Protein AF-A0A6V8PWX2-F1 (afdb_monomer)

Organism: NCBI:txid2754717

Sequence (106 aa):
YPIGIETYALLYNKDLVDELPETWDELIEFAAEFNDIPNNRFGFMMEPANFYYVYAFIGGHGGYVFGDGNTNPDDIGLNNAGAIEGAKFLQGHLPNQIGEAIAPYP

Nearest PDB structures (foldseek):
  5tu0-assembly1_A  TM=8.506E-01  e=1.303E-04  Listeria monocytogenes EGD-e
  2xd3-assembly1_A  TM=8.211E-01  e=1.303E-04  Streptococcus pneumoniae TIGR4
  4qvh-assembly1_B-2  TM=8.086E-01  e=2.857E-03  Escherichia coli
  5yse-assembly1_A  TM=7.401E-01  e=2.714E-02  Listeria innocua Clip11262

Solvent-accessible surface area (backbone atoms only — not comparable to full-atom values): 6542 Å² total; per-residue (Å²): 130,89,88,78,86,87,79,90,75,94,82,81,58,76,92,80,46,92,72,80,62,92,44,71,68,52,42,51,54,48,7,60,73,59,44,36,72,96,75,75,36,60,56,36,70,48,50,80,89,40,64,82,62,47,40,57,40,20,43,72,44,66,16,42,70,29,32,82,89,63,68,33,84,90,39,65,26,69,73,36,76,24,16,48,49,22,48,46,55,48,65,72,39,45,88,79,36,38,41,73,53,75,74,82,78,131

Structure (mmCIF, N/CA/C/O backbone):
data_AF-A0A6V8PWX2-F1
#
_entry.id   AF-A0A6V8PWX2-F1
#
loop_
_atom_site.group_PDB
_atom_site.id
_atom_site.type_symbol
_atom_site.label_atom_id
_atom_site.label_alt_id
_atom_site.label_comp_id
_atom_site.label_asym_id
_atom_site.label_entity_id
_atom_site.label_seq_id
_atom_site.pdbx_PDB_ins_code
_atom_site.Cartn_x
_atom_site.Cartn_y
_atom_site.Cartn_z
_atom_site.occupancy
_atom_site.B_iso_or_equiv
_atom_site.auth_seq_id
_atom_site.auth_comp_id
_atom_site.auth_asym_id
_atom_site.auth_atom_id
_atom_site.pdbx_PDB_model_num
ATOM 1 N N . TYR A 1 1 ? 22.681 -19.697 -0.858 1.00 76.44 1 TYR A N 1
ATOM 2 C CA . TYR A 1 1 ? 21.518 -20.296 -0.179 1.00 76.44 1 TYR A CA 1
ATOM 3 C C . TYR A 1 1 ? 20.673 -19.167 0.382 1.00 76.44 1 TYR A C 1
ATOM 5 O O . TYR A 1 1 ? 21.258 -18.337 1.071 1.00 76.44 1 TYR A O 1
ATOM 13 N N . PRO A 1 2 ? 19.371 -19.081 0.057 1.00 87.25 2 PRO A N 1
ATOM 14 C CA . PRO A 1 2 ? 18.475 -18.132 0.715 1.00 87.25 2 PRO A CA 1
ATOM 15 C C . PRO A 1 2 ? 18.363 -18.481 2.205 1.00 87.25 2 PRO A C 1
ATOM 17 O O . PRO A 1 2 ? 18.252 -19.656 2.551 1.00 87.25 2 PRO A O 1
ATOM 20 N N . ILE A 1 3 ? 18.453 -17.463 3.066 1.00 93.50 3 ILE A N 1
ATOM 21 C CA . ILE A 1 3 ? 18.468 -17.618 4.535 1.00 93.50 3 ILE A CA 1
ATOM 22 C C . ILE A 1 3 ? 17.137 -17.170 5.162 1.00 93.50 3 ILE A C 1
ATOM 24 O O . ILE A 1 3 ? 16.762 -17.664 6.219 1.00 93.50 3 ILE A O 1
ATOM 28 N N . GLY A 1 4 ? 16.388 -16.299 4.484 1.00 93.56 4 GLY A N 1
ATOM 29 C CA . GLY A 1 4 ? 15.071 -15.840 4.909 1.00 93.56 4 GLY A CA 1
ATOM 30 C C . GLY A 1 4 ? 14.288 -15.254 3.738 1.00 93.56 4 GLY A C 1
ATOM 31 O O . GLY A 1 4 ? 14.869 -14.902 2.710 1.00 93.56 4 GLY A O 1
ATOM 32 N N . ILE A 1 5 ? 12.971 -15.195 3.906 1.00 93.12 5 ILE A N 1
ATOM 33 C CA . ILE A 1 5 ? 12.026 -14.505 3.027 1.00 93.12 5 ILE A CA 1
ATOM 34 C C . ILE A 1 5 ? 11.153 -13.667 3.952 1.00 93.12 5 ILE A C 1
ATOM 36 O O . ILE A 1 5 ? 10.667 -14.181 4.960 1.00 93.12 5 ILE A O 1
ATOM 40 N N . GLU A 1 6 ? 10.972 -12.398 3.617 1.00 92.38 6 GLU A N 1
ATOM 41 C CA . GLU A 1 6 ? 10.168 -11.470 4.401 1.00 92.38 6 GLU A CA 1
ATOM 42 C C . GLU A 1 6 ? 9.179 -10.728 3.511 1.00 92.38 6 GLU A C 1
ATOM 44 O O . GLU A 1 6 ? 9.412 -10.505 2.322 1.00 92.38 6 GLU A O 1
ATOM 49 N N . THR A 1 7 ? 8.041 -10.393 4.102 1.00 93.06 7 THR A N 1
ATOM 50 C CA . THR A 1 7 ? 7.021 -9.530 3.521 1.00 93.06 7 THR A CA 1
ATOM 51 C C . THR A 1 7 ? 6.206 -8.919 4.658 1.00 93.06 7 THR A C 1
ATOM 53 O O . THR A 1 7 ? 6.256 -9.397 5.794 1.00 93.06 7 THR A O 1
ATOM 56 N N . TYR A 1 8 ? 5.494 -7.838 4.373 1.00 91.19 8 TYR A N 1
ATOM 57 C CA . TYR A 1 8 ? 4.579 -7.222 5.326 1.00 91.19 8 TYR A CA 1
ATOM 58 C C . TYR A 1 8 ? 3.305 -8.061 5.498 1.00 91.19 8 TYR A C 1
ATOM 60 O O . TYR A 1 8 ? 2.916 -8.844 4.633 1.00 91.19 8 TYR A O 1
ATOM 68 N N . ALA A 1 9 ? 2.634 -7.855 6.628 1.00 91.56 9 ALA A N 1
ATOM 69 C CA . ALA A 1 9 ? 1.307 -8.380 6.913 1.00 91.56 9 ALA A CA 1
ATOM 70 C C . ALA A 1 9 ? 0.471 -7.288 7.585 1.00 91.56 9 ALA A C 1
ATOM 72 O O . ALA A 1 9 ? 1.018 -6.425 8.276 1.00 91.56 9 ALA A O 1
ATOM 73 N N . LEU A 1 10 ? -0.849 -7.345 7.413 1.00 91.50 10 LEU A N 1
ATOM 74 C CA . LEU A 1 10 ? -1.761 -6.512 8.186 1.00 91.50 10 LEU A CA 1
ATOM 75 C C . LEU A 1 10 ? -1.893 -7.103 9.594 1.00 91.50 10 LEU A C 1
ATOM 77 O O . LEU A 1 10 ? -2.357 -8.231 9.767 1.00 91.50 10 LEU A O 1
ATOM 81 N N . LEU A 1 11 ? -1.463 -6.345 10.598 1.00 92.81 11 LEU A N 1
ATOM 82 C CA . LEU A 1 11 ? -1.644 -6.685 12.006 1.00 92.81 11 LEU A CA 1
ATOM 83 C C . LEU A 1 11 ? -2.822 -5.889 12.560 1.00 92.81 11 LEU A C 1
ATOM 85 O O . LEU A 1 11 ? -2.958 -4.705 12.265 1.00 92.81 11 LEU A O 1
ATOM 89 N N . TYR A 1 12 ? -3.647 -6.530 13.384 1.00 93.69 12 TYR A N 1
ATOM 90 C CA . TYR A 1 12 ? -4.837 -5.908 13.959 1.00 93.69 12 TYR A CA 1
ATOM 91 C C . TYR A 1 12 ? -4.979 -6.237 15.447 1.00 93.69 12 TYR A C 1
ATOM 93 O O . TYR A 1 12 ? -4.480 -7.259 15.931 1.00 93.69 12 TYR A O 1
ATOM 101 N N . ASN A 1 13 ? -5.672 -5.361 16.177 1.00 94.38 13 ASN A N 1
ATOM 102 C CA . ASN A 1 13 ? -6.001 -5.570 17.581 1.00 94.38 13 ASN A CA 1
ATOM 103 C C . ASN A 1 13 ? -7.381 -6.236 17.705 1.00 94.38 13 ASN A C 1
ATOM 105 O O . ASN A 1 13 ? -8.392 -5.636 17.349 1.00 94.38 13 ASN A O 1
ATOM 109 N N . LYS A 1 14 ? -7.412 -7.459 18.247 1.00 94.31 14 LYS A N 1
ATOM 110 C CA . LYS A 1 14 ? -8.634 -8.263 18.420 1.00 94.31 14 LYS A CA 1
ATOM 111 C C . LYS A 1 14 ? -9.636 -7.674 19.415 1.00 94.31 14 LYS A C 1
ATOM 113 O O . LYS A 1 14 ? -10.797 -8.043 19.354 1.00 94.31 14 LYS A O 1
ATOM 118 N N . ASP A 1 15 ? -9.197 -6.782 20.300 1.00 93.94 15 ASP A N 1
ATOM 119 C CA . ASP A 1 15 ? -10.082 -6.099 21.250 1.00 93.94 15 ASP A CA 1
ATOM 120 C C . ASP A 1 15 ? -10.775 -4.875 20.622 1.00 93.94 15 ASP A C 1
ATOM 122 O O . ASP A 1 15 ? -11.663 -4.289 21.237 1.00 93.94 15 ASP A O 1
ATOM 126 N N . LEU A 1 16 ? -10.335 -4.446 19.430 1.00 90.19 16 LEU A N 1
ATOM 127 C CA . LEU A 1 16 ? -10.813 -3.234 18.751 1.00 90.19 16 LEU A CA 1
ATOM 128 C C . LEU A 1 16 ? -11.515 -3.516 17.417 1.00 90.19 16 LEU A C 1
ATOM 130 O O . LEU A 1 16 ? -12.155 -2.616 16.880 1.00 90.19 16 LEU A O 1
ATOM 134 N N . VAL A 1 17 ? -11.359 -4.722 16.868 1.00 89.75 17 VAL A N 1
ATOM 135 C CA . VAL A 1 17 ? -11.873 -5.107 15.549 1.00 89.75 17 VAL A CA 1
ATOM 136 C C . VAL A 1 17 ? -12.682 -6.392 15.695 1.00 89.75 17 VAL A C 1
ATOM 138 O O . VAL A 1 17 ? -12.105 -7.475 15.821 1.00 89.75 17 VAL A O 1
ATOM 141 N N . ASP A 1 18 ? -14.007 -6.251 15.685 1.00 85.88 18 ASP A N 1
ATOM 142 C CA . ASP A 1 18 ? -14.950 -7.369 15.815 1.00 85.88 18 ASP A CA 1
ATOM 143 C C . ASP A 1 18 ? -15.108 -8.140 14.494 1.00 85.88 18 ASP A C 1
ATOM 145 O O . ASP A 1 18 ? -15.048 -9.371 14.475 1.00 85.88 18 ASP A O 1
ATOM 149 N N . GLU A 1 19 ? -15.256 -7.415 13.382 1.00 88.38 19 GLU A N 1
ATOM 150 C CA . GLU A 1 19 ? -15.311 -7.961 12.024 1.00 88.38 19 GLU A CA 1
ATOM 151 C C . GLU A 1 19 ? -14.113 -7.450 11.223 1.00 88.38 19 GLU A C 1
ATOM 153 O O . GLU A 1 19 ? -13.818 -6.255 11.207 1.00 88.38 19 GLU A O 1
ATOM 158 N N . LEU A 1 20 ? -13.378 -8.374 10.602 1.00 90.25 20 LEU A N 1
ATOM 159 C CA . LEU A 1 20 ? -12.184 -8.043 9.833 1.00 90.25 20 LEU A CA 1
ATOM 160 C C . LEU A 1 20 ? -12.576 -7.498 8.457 1.00 90.25 20 LEU A C 1
ATOM 162 O O . LEU A 1 20 ? -13.256 -8.218 7.727 1.00 90.25 20 LEU A O 1
ATOM 166 N N . PRO A 1 21 ? -12.092 -6.305 8.066 1.00 91.69 21 PRO A N 1
ATOM 167 C CA . PRO A 1 21 ? -12.229 -5.834 6.696 1.00 91.69 21 PRO A CA 1
ATOM 168 C C . PRO A 1 21 ?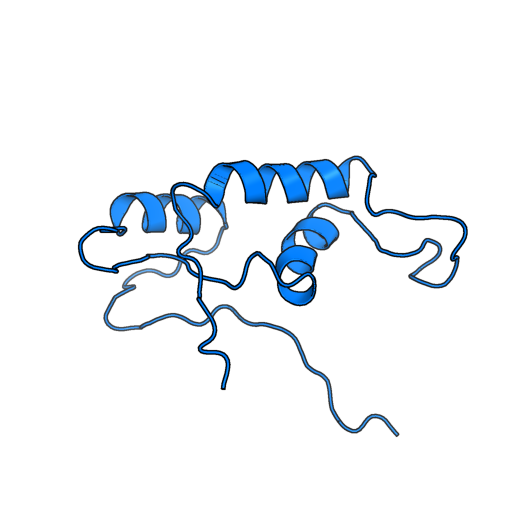 -11.548 -6.802 5.724 1.00 91.69 21 PRO A C 1
ATOM 170 O O . PRO A 1 21 ? -10.385 -7.172 5.917 1.00 91.69 21 PRO A O 1
ATOM 173 N N . GLU A 1 22 ? -12.256 -7.196 4.671 1.00 93.75 22 GLU A N 1
ATOM 174 C CA . GLU A 1 22 ? -11.727 -8.044 3.600 1.00 93.75 22 GLU A CA 1
ATOM 175 C C . GLU A 1 22 ? -11.182 -7.207 2.437 1.00 93.75 22 GLU A C 1
ATOM 177 O O . GLU A 1 22 ? -10.352 -7.683 1.655 1.00 93.75 22 GLU A O 1
ATOM 182 N N . THR A 1 23 ? -11.612 -5.947 2.334 1.00 93.06 23 THR A N 1
ATOM 183 C CA . THR A 1 23 ? -11.205 -5.020 1.273 1.00 93.06 23 THR A CA 1
ATOM 184 C C . THR A 1 23 ? -10.581 -3.736 1.815 1.00 93.06 23 THR A C 1
ATOM 186 O O . THR A 1 23 ? -10.759 -3.356 2.973 1.00 93.06 23 THR A O 1
ATOM 189 N N . TRP A 1 24 ? -9.838 -3.037 0.950 1.00 90.44 24 TRP A N 1
ATOM 190 C CA . TRP A 1 24 ? -9.314 -1.710 1.276 1.00 90.44 24 TRP A CA 1
ATOM 191 C C . TRP A 1 24 ? -10.431 -0.697 1.533 1.00 90.44 24 TRP A C 1
ATOM 193 O O . TRP A 1 24 ? -10.290 0.104 2.451 1.00 90.44 24 TRP A O 1
ATOM 203 N N . ASP A 1 25 ? -11.526 -0.758 0.771 1.00 90.62 25 ASP A N 1
ATOM 204 C CA . ASP A 1 25 ? -12.666 0.149 0.930 1.00 90.62 25 ASP A CA 1
ATOM 205 C C . ASP A 1 25 ? -13.328 -0.039 2.304 1.00 90.62 25 ASP A C 1
ATOM 207 O O . ASP A 1 25 ? -13.500 0.932 3.036 1.00 90.62 25 ASP A O 1
ATOM 211 N N . GLU A 1 26 ? -13.579 -1.285 2.722 1.00 93.00 26 GLU A N 1
ATOM 212 C CA . GLU A 1 26 ? -14.103 -1.597 4.063 1.00 93.00 26 GLU A CA 1
ATOM 213 C C . GLU A 1 26 ? -13.150 -1.141 5.178 1.00 93.00 26 GLU A C 1
ATOM 215 O O . GLU A 1 26 ? -13.585 -0.605 6.197 1.00 93.00 26 GLU A O 1
ATOM 220 N N . LEU A 1 27 ? -11.835 -1.321 4.998 1.00 92.12 27 LEU A N 1
ATOM 221 C CA . LEU A 1 27 ? -10.839 -0.879 5.978 1.00 92.12 27 LEU A CA 1
ATOM 222 C C . LEU A 1 27 ? -10.807 0.651 6.095 1.00 92.12 27 LEU A C 1
ATOM 224 O O . LEU A 1 27 ? -10.659 1.188 7.193 1.00 92.12 27 LEU A O 1
ATOM 228 N N . ILE A 1 28 ? -10.939 1.348 4.967 1.00 89.38 28 ILE A N 1
ATOM 229 C CA . ILE A 1 28 ? -11.007 2.808 4.894 1.00 89.38 28 ILE A CA 1
ATOM 230 C C . ILE A 1 28 ? -12.279 3.327 5.569 1.00 89.38 28 ILE A C 1
ATOM 232 O O . ILE A 1 28 ? -12.201 4.284 6.343 1.00 89.38 28 ILE A O 1
ATOM 236 N N . GLU A 1 29 ? -13.428 2.701 5.311 1.00 90.31 29 GLU A N 1
ATOM 237 C CA . GLU A 1 29 ? -14.703 3.031 5.956 1.00 90.31 29 GLU A CA 1
ATOM 238 C C . GLU A 1 29 ? -14.617 2.827 7.472 1.00 90.31 29 GLU A C 1
ATOM 240 O O . GLU A 1 29 ? -14.890 3.759 8.232 1.00 90.31 29 GLU A O 1
ATOM 245 N N . PHE A 1 30 ? -14.111 1.674 7.919 1.00 91.38 30 PHE A N 1
ATOM 246 C CA . PHE A 1 30 ? -13.854 1.407 9.335 1.00 91.38 30 PHE A CA 1
ATOM 247 C C . PHE A 1 30 ? -12.938 2.466 9.961 1.00 91.38 30 PHE A C 1
ATOM 249 O O . PHE A 1 30 ? -13.247 3.010 11.022 1.00 91.38 30 PHE A O 1
ATOM 256 N N . ALA A 1 31 ? -11.816 2.795 9.314 1.00 90.50 31 ALA A N 1
ATOM 257 C CA . ALA A 1 31 ? -10.887 3.794 9.832 1.00 90.50 31 ALA A CA 1
ATOM 258 C C . ALA A 1 31 ? -11.534 5.184 9.921 1.00 90.50 31 ALA A C 1
ATOM 260 O O . ALA A 1 31 ? -11.311 5.897 10.898 1.00 90.50 31 ALA A O 1
ATOM 261 N N . ALA A 1 32 ? -12.374 5.561 8.953 1.00 87.81 32 ALA A N 1
ATOM 262 C CA . ALA A 1 32 ? -13.100 6.828 8.974 1.00 87.81 32 ALA A CA 1
ATOM 263 C C . ALA A 1 32 ? -14.025 6.957 10.195 1.00 87.81 32 ALA A C 1
ATOM 265 O O . ALA A 1 32 ? -14.097 8.030 10.793 1.00 87.81 32 ALA A O 1
ATOM 266 N N . GLU A 1 33 ? -14.707 5.873 10.571 1.00 90.12 33 GLU A N 1
ATOM 267 C CA . GLU A 1 33 ? -15.610 5.840 11.727 1.00 90.12 33 GLU A CA 1
ATOM 268 C C . GLU A 1 33 ? -14.863 5.699 13.060 1.00 90.12 33 GLU A C 1
ATOM 270 O O . GLU A 1 33 ? -15.251 6.291 14.071 1.00 90.12 33 GLU A O 1
ATOM 275 N N . PHE A 1 34 ? -13.779 4.923 13.078 1.00 90.81 34 PHE A N 1
ATOM 276 C CA . PHE A 1 34 ? -13.036 4.599 14.294 1.00 90.81 34 PHE A CA 1
ATOM 277 C C . PHE A 1 34 ? -12.097 5.724 14.751 1.00 90.81 34 PHE A C 1
ATOM 279 O O . PHE A 1 34 ? -11.856 5.877 15.959 1.00 90.81 34 PHE A O 1
ATOM 286 N N . ASN A 1 35 ? -11.553 6.500 13.809 1.00 89.19 35 ASN A N 1
ATOM 287 C CA . ASN A 1 35 ? -10.519 7.492 14.083 1.00 89.19 35 ASN A CA 1
ATOM 288 C C . ASN A 1 35 ? -10.962 8.556 15.095 1.00 89.19 35 ASN A C 1
ATOM 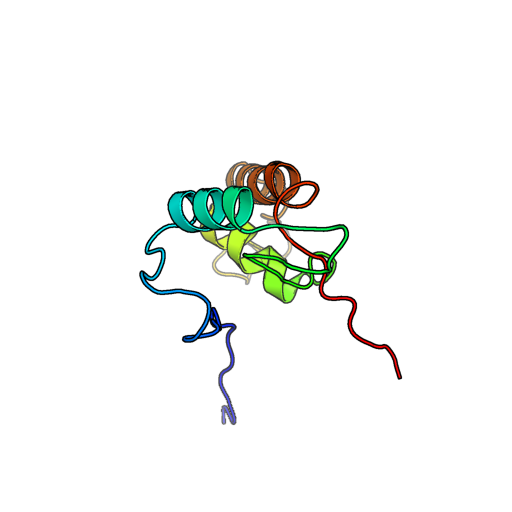290 O O . ASN A 1 35 ? -12.023 9.166 14.998 1.00 89.19 35 ASN A O 1
ATOM 294 N N . ASP A 1 36 ? -10.074 8.829 16.045 1.00 89.81 36 ASP A N 1
ATOM 295 C CA . ASP A 1 36 ? -10.162 9.934 16.992 1.00 89.81 36 ASP A CA 1
ATOM 296 C C . ASP A 1 36 ? -8.750 10.504 17.168 1.00 89.81 36 ASP A C 1
ATOM 298 O O . ASP A 1 36 ? -8.008 10.157 18.091 1.00 89.81 36 ASP A O 1
ATOM 302 N N . ILE A 1 37 ? -8.358 11.336 16.197 1.00 84.12 37 ILE A N 1
ATOM 30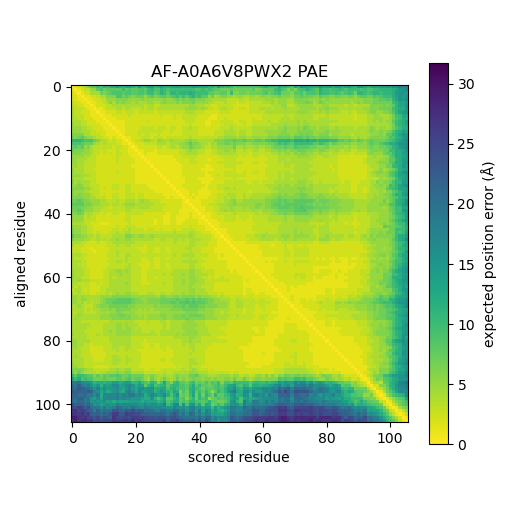3 C CA . ILE A 1 37 ? -7.014 11.924 16.090 1.00 84.12 37 ILE A CA 1
ATOM 304 C C . ILE A 1 37 ? -6.625 12.684 17.373 1.00 84.12 37 ILE A C 1
ATOM 306 O O . ILE A 1 37 ? -5.520 12.451 17.867 1.00 84.12 37 ILE A O 1
ATOM 310 N N . PRO A 1 38 ? -7.491 13.533 17.977 1.00 87.75 38 PRO A N 1
ATOM 311 C CA . PRO A 1 38 ? -7.182 14.194 19.249 1.00 87.75 38 PRO A CA 1
ATOM 312 C C . PRO A 1 38 ? -6.816 13.240 20.393 1.00 87.75 38 PRO A C 1
ATOM 314 O O . PRO A 1 38 ? -6.068 13.629 21.288 1.00 87.75 38 PRO A O 1
ATOM 317 N N . ASN A 1 39 ? -7.325 12.006 20.360 1.00 90.25 39 ASN A N 1
ATOM 318 C CA . ASN A 1 39 ? -7.069 10.976 21.365 1.00 90.25 39 ASN A CA 1
ATOM 319 C C . ASN A 1 39 ? -6.114 9.870 20.872 1.00 90.25 39 ASN A C 1
ATOM 321 O O . ASN A 1 39 ? -6.018 8.823 21.512 1.00 90.25 39 ASN A O 1
ATOM 325 N N . ASN A 1 40 ? -5.383 10.098 19.772 1.00 86.94 40 ASN A N 1
ATOM 326 C CA . ASN A 1 40 ? -4.430 9.155 19.166 1.00 86.94 40 ASN A CA 1
ATOM 327 C C . ASN A 1 40 ? -5.025 7.775 18.842 1.00 86.94 40 ASN A C 1
ATOM 329 O O . ASN A 1 40 ? -4.356 6.749 18.993 1.00 86.94 40 ASN A O 1
ATOM 333 N N . ARG A 1 41 ? -6.285 7.732 18.404 1.00 88.75 41 ARG A N 1
ATOM 334 C CA . ARG A 1 41 ? -6.937 6.493 17.980 1.00 88.75 41 ARG A CA 1
ATOM 335 C C . ARG A 1 41 ? -7.036 6.458 16.460 1.00 88.75 41 ARG A C 1
ATOM 337 O O . ARG A 1 41 ? -7.641 7.347 15.868 1.00 88.75 41 ARG A O 1
ATOM 344 N N . PHE A 1 42 ? -6.461 5.422 15.854 1.00 89.06 42 PHE A N 1
ATOM 345 C CA . PHE A 1 42 ? -6.397 5.254 14.404 1.00 89.06 42 PHE A CA 1
ATOM 346 C C . PHE A 1 42 ? -6.835 3.839 14.013 1.00 89.06 42 PHE A C 1
ATOM 348 O O . PHE A 1 42 ? -6.377 2.872 14.619 1.00 89.06 42 PHE A O 1
ATOM 355 N N . GLY A 1 43 ? -7.717 3.710 13.022 1.00 90.69 43 GLY A N 1
ATOM 356 C CA . GLY A 1 43 ? -8.209 2.423 12.523 1.00 90.69 43 GLY A CA 1
ATOM 357 C C . GLY A 1 43 ? -7.229 1.748 11.567 1.00 90.69 43 GLY A C 1
ATOM 358 O O . GLY A 1 43 ? -7.180 0.524 11.497 1.00 90.69 43 GLY A O 1
ATOM 359 N N . PHE A 1 44 ? -6.387 2.535 10.893 1.00 90.94 44 PHE A N 1
ATOM 360 C CA . PHE A 1 44 ? -5.263 2.038 10.111 1.00 90.94 44 PHE A CA 1
ATOM 361 C C . PHE A 1 44 ? -4.038 2.938 10.291 1.00 90.94 44 PHE A C 1
ATOM 363 O O . PHE A 1 44 ? -4.144 4.165 10.362 1.00 90.94 44 PHE A O 1
ATOM 370 N N . MET A 1 45 ? -2.863 2.318 10.373 1.00 88.19 45 MET A N 1
ATOM 371 C CA . MET A 1 45 ? -1.581 3.004 10.496 1.00 88.19 45 MET A CA 1
ATOM 372 C C . MET A 1 45 ? -0.506 2.262 9.713 1.00 88.19 45 MET A C 1
ATOM 374 O O . MET A 1 45 ? -0.435 1.034 9.737 1.00 88.19 45 MET A O 1
ATOM 378 N N . MET A 1 46 ? 0.374 3.026 9.076 1.00 88.25 46 MET A N 1
ATOM 379 C CA . MET A 1 46 ? 1.598 2.529 8.450 1.00 88.25 46 MET A CA 1
ATOM 380 C C . MET A 1 46 ? 2.673 3.623 8.461 1.00 88.25 46 MET A C 1
ATOM 382 O O . MET A 1 46 ? 2.421 4.738 8.913 1.00 88.25 46 MET A O 1
ATOM 386 N N . GLU A 1 47 ? 3.873 3.318 7.964 1.00 87.38 47 GLU A N 1
ATOM 387 C CA . GLU A 1 47 ? 4.938 4.302 7.739 1.00 87.38 47 GLU A CA 1
ATOM 388 C C . GLU A 1 47 ? 4.886 4.796 6.275 1.00 87.38 47 GLU A C 1
ATOM 390 O O . GLU A 1 47 ? 5.408 4.122 5.382 1.00 87.38 47 GLU A O 1
ATOM 395 N N . PRO A 1 48 ? 4.252 5.948 5.979 1.00 83.00 48 PRO A N 1
ATOM 396 C CA . PRO A 1 48 ? 4.000 6.374 4.598 1.00 83.00 48 PRO A CA 1
ATOM 397 C C . PRO A 1 48 ? 5.230 6.935 3.880 1.00 83.00 48 PRO A C 1
ATOM 399 O O . PRO A 1 48 ? 5.243 7.011 2.655 1.00 83.00 48 PRO A O 1
ATOM 402 N N . ALA A 1 49 ? 6.273 7.321 4.618 1.00 84.06 49 ALA A N 1
ATOM 403 C CA . ALA A 1 49 ? 7.525 7.807 4.040 1.00 84.06 49 ALA A CA 1
ATOM 404 C C . ALA A 1 49 ? 8.445 6.670 3.560 1.00 84.06 49 ALA A C 1
ATOM 406 O O . ALA A 1 49 ? 9.426 6.918 2.856 1.00 84.06 49 ALA A O 1
ATOM 407 N N . ASN A 1 50 ? 8.144 5.423 3.930 1.00 89.44 50 ASN A N 1
ATOM 408 C CA . ASN A 1 50 ? 8.975 4.276 3.614 1.00 89.44 50 ASN A CA 1
ATOM 409 C C . ASN A 1 50 ? 8.452 3.550 2.371 1.00 89.44 50 ASN A C 1
ATOM 411 O O . ASN A 1 50 ? 7.396 2.911 2.380 1.00 89.44 50 ASN A O 1
ATOM 415 N N . PHE A 1 51 ? 9.240 3.624 1.295 1.00 91.94 51 PHE A N 1
ATOM 416 C CA . PHE A 1 51 ? 8.890 3.047 0.000 1.00 91.94 51 PHE A CA 1
ATOM 417 C C . PHE A 1 51 ? 8.569 1.548 0.073 1.00 91.94 51 PHE A C 1
ATOM 419 O O . PHE A 1 51 ? 7.738 1.080 -0.697 1.00 91.94 51 PHE A O 1
ATOM 426 N N . TYR A 1 52 ? 9.157 0.802 1.016 1.00 93.06 52 TYR A N 1
ATOM 427 C CA . TYR A 1 52 ? 8.884 -0.627 1.186 1.00 93.06 52 TYR A CA 1
ATOM 428 C C . TYR A 1 52 ? 7.395 -0.923 1.443 1.00 93.06 52 TYR A C 1
ATOM 430 O O . TYR A 1 52 ? 6.846 -1.844 0.840 1.00 93.06 52 TYR A O 1
ATOM 438 N N . TYR A 1 53 ? 6.720 -0.115 2.270 1.00 91.62 53 TYR A N 1
ATOM 439 C CA . TYR A 1 53 ? 5.285 -0.272 2.539 1.00 91.62 53 TYR A CA 1
ATOM 440 C C . TYR A 1 53 ? 4.418 0.374 1.454 1.00 91.62 53 TYR A C 1
ATOM 442 O O . TYR A 1 53 ? 3.422 -0.204 1.027 1.00 91.62 53 TYR A O 1
ATOM 450 N N . VAL A 1 54 ? 4.818 1.549 0.957 1.00 91.69 54 VAL A N 1
ATOM 451 C CA . VAL A 1 54 ? 4.127 2.254 -0.143 1.00 91.69 54 VAL A CA 1
ATOM 452 C C . VAL A 1 54 ? 4.079 1.390 -1.410 1.00 91.69 54 VAL A C 1
ATOM 454 O O . VAL A 1 54 ? 3.092 1.418 -2.149 1.00 91.69 54 VAL A O 1
ATOM 457 N N . TYR A 1 55 ? 5.111 0.576 -1.652 1.00 94.69 55 TYR A N 1
ATOM 458 C CA . TYR A 1 55 ? 5.188 -0.294 -2.821 1.00 94.69 55 TYR A CA 1
ATOM 459 C C . TYR A 1 55 ? 4.045 -1.315 -2.893 1.00 94.69 55 TYR A C 1
ATOM 461 O O . TYR A 1 55 ? 3.674 -1.703 -3.996 1.00 94.69 55 TYR A O 1
ATOM 469 N N . ALA A 1 56 ? 3.433 -1.702 -1.766 1.00 93.12 56 ALA A N 1
ATOM 470 C CA . ALA A 1 56 ? 2.250 -2.568 -1.766 1.00 93.12 56 ALA A CA 1
ATOM 471 C C . ALA A 1 56 ? 1.119 -2.002 -2.640 1.00 93.12 56 ALA A C 1
ATOM 473 O O . ALA A 1 56 ? 0.490 -2.730 -3.405 1.00 93.12 56 ALA A O 1
ATOM 474 N N . PHE A 1 57 ? 0.921 -0.685 -2.582 1.00 93.19 57 PHE A N 1
ATOM 475 C CA . PHE A 1 57 ? -0.112 0.020 -3.333 1.00 93.19 57 PHE A CA 1
ATOM 476 C C . PHE A 1 57 ? 0.342 0.294 -4.765 1.00 93.19 57 PHE A C 1
ATOM 478 O O . PHE A 1 57 ? -0.381 0.010 -5.713 1.00 93.19 57 PHE A O 1
ATOM 485 N N . ILE A 1 58 ? 1.572 0.778 -4.952 1.00 95.38 58 ILE A N 1
ATOM 486 C CA . ILE A 1 58 ? 2.114 1.037 -6.296 1.00 95.38 58 ILE A CA 1
ATOM 487 C C . ILE A 1 58 ? 2.123 -0.253 -7.127 1.00 95.38 58 ILE A C 1
ATOM 489 O O . ILE A 1 58 ? 1.581 -0.282 -8.230 1.00 95.38 58 ILE A O 1
ATOM 493 N N . GLY A 1 59 ? 2.700 -1.327 -6.587 1.00 95.31 59 GLY A N 1
ATOM 494 C CA . GLY A 1 59 ? 2.781 -2.633 -7.235 1.00 95.31 59 GLY A CA 1
ATOM 495 C C . GLY A 1 59 ? 1.421 -3.306 -7.394 1.00 95.31 59 GLY A C 1
ATOM 496 O O . GLY A 1 59 ? 1.134 -3.859 -8.454 1.00 95.31 59 GLY A O 1
ATOM 497 N N . GLY A 1 60 ? 0.555 -3.206 -6.378 1.00 93.81 60 GLY A N 1
ATOM 498 C CA . GLY A 1 60 ? -0.805 -3.750 -6.415 1.00 93.81 60 GLY A CA 1
ATOM 499 C C . GLY A 1 60 ? -1.669 -3.160 -7.534 1.00 93.81 60 GLY A C 1
ATOM 500 O O . GLY A 1 60 ? -2.496 -3.867 -8.102 1.00 93.81 60 GLY A O 1
ATOM 501 N N . HIS A 1 61 ? -1.421 -1.903 -7.912 1.00 96.06 61 HIS A N 1
ATOM 502 C CA . HIS A 1 61 ? -2.093 -1.233 -9.029 1.00 96.06 61 HIS A CA 1
ATOM 503 C C . HIS A 1 61 ? -1.368 -1.381 -10.383 1.00 96.06 61 HIS A C 1
ATOM 505 O O . HIS A 1 61 ? -1.791 -0.786 -11.371 1.00 96.06 61 HIS A O 1
ATOM 511 N N . GLY A 1 62 ? -0.305 -2.189 -10.473 1.00 96.00 62 GLY A N 1
ATOM 512 C CA . GLY A 1 62 ? 0.418 -2.457 -11.727 1.00 96.00 62 GLY A CA 1
ATOM 513 C C . GLY A 1 62 ? 1.631 -1.555 -11.985 1.00 96.00 62 GLY A C 1
ATOM 514 O O . GLY A 1 62 ? 2.209 -1.577 -13.075 1.00 96.00 62 GLY A O 1
ATOM 515 N N . GLY A 1 63 ? 2.045 -0.766 -10.994 1.00 97.31 63 GLY A N 1
ATOM 516 C CA . GLY A 1 63 ? 3.372 -0.160 -10.974 1.00 97.31 63 GLY A CA 1
ATOM 517 C C . GLY A 1 63 ? 4.473 -1.215 -10.822 1.00 97.31 63 GLY A C 1
ATOM 518 O O . GLY A 1 63 ? 4.258 -2.311 -10.311 1.00 97.31 63 GLY A O 1
ATOM 519 N N . TYR A 1 64 ? 5.679 -0.882 -11.262 1.00 97.25 64 TYR A N 1
ATOM 520 C CA . TYR A 1 64 ? 6.875 -1.708 -11.084 1.00 97.25 64 TYR A CA 1
ATOM 521 C C . TYR A 1 64 ? 8.109 -0.807 -11.010 1.00 97.25 64 TYR A C 1
ATOM 523 O O . TYR A 1 64 ? 8.052 0.358 -11.406 1.00 97.25 64 TYR A O 1
ATOM 531 N N . VAL A 1 65 ? 9.226 -1.322 -10.489 1.00 97.12 65 VAL A N 1
ATOM 532 C CA . VAL A 1 65 ? 10.476 -0.547 -10.431 1.00 97.12 65 VAL A CA 1
ATOM 533 C C . VAL A 1 65 ? 11.176 -0.585 -11.787 1.00 97.12 65 VAL A C 1
ATOM 535 O O . VAL A 1 65 ? 11.356 0.464 -12.401 1.00 97.12 65 VAL A O 1
ATOM 538 N N . PHE A 1 66 ? 11.501 -1.790 -12.267 1.00 97.94 66 PHE A N 1
ATOM 539 C CA . PHE A 1 66 ? 12.188 -2.026 -13.539 1.00 97.94 66 PHE A CA 1
ATOM 540 C C . PHE A 1 66 ? 11.398 -2.992 -14.426 1.00 97.94 66 PHE A C 1
ATOM 542 O O . PHE A 1 66 ? 10.777 -3.937 -13.927 1.00 97.94 66 PHE A O 1
ATOM 549 N N . GLY A 1 67 ? 11.430 -2.760 -15.736 1.00 96.94 67 GLY A N 1
ATOM 550 C CA . GLY A 1 67 ? 10.766 -3.595 -16.733 1.00 96.94 67 GLY A CA 1
ATOM 551 C C . GLY A 1 67 ? 11.310 -5.021 -16.784 1.00 96.94 67 GLY A C 1
ATOM 552 O O . GLY A 1 67 ? 12.270 -5.383 -16.094 1.00 96.94 67 GLY A O 1
ATOM 553 N N . ASP A 1 68 ? 10.686 -5.853 -17.616 1.00 96.00 68 ASP A N 1
ATOM 554 C CA . ASP A 1 68 ? 11.122 -7.230 -17.880 1.00 96.00 68 ASP A CA 1
ATOM 555 C C . ASP A 1 68 ? 11.303 -8.071 -16.599 1.00 96.00 68 ASP A C 1
ATOM 557 O O . ASP A 1 68 ? 12.300 -8.769 -16.408 1.00 96.00 68 ASP A O 1
ATOM 561 N N . GLY A 1 69 ? 10.343 -7.983 -15.671 1.00 93.19 69 GLY A N 1
ATOM 562 C CA . GLY A 1 69 ? 10.386 -8.737 -14.413 1.00 93.19 69 GLY A CA 1
ATOM 563 C C . GLY A 1 69 ? 11.467 -8.246 -13.446 1.00 93.19 69 GLY A C 1
ATOM 564 O O . GLY A 1 69 ? 12.116 -9.060 -12.792 1.00 93.19 69 GLY A O 1
ATOM 565 N N . ASN A 1 70 ? 11.646 -6.925 -13.347 1.00 92.69 70 ASN A N 1
ATOM 566 C CA . ASN A 1 70 ? 12.684 -6.249 -12.567 1.00 92.69 70 ASN A CA 1
ATOM 567 C C . ASN A 1 70 ? 14.123 -6.441 -13.083 1.00 92.69 70 ASN A C 1
ATOM 569 O O . ASN A 1 70 ? 15.062 -6.456 -12.287 1.00 92.69 70 ASN A O 1
ATOM 573 N N . THR A 1 71 ? 14.317 -6.589 -14.398 1.00 97.38 71 THR A N 1
ATOM 574 C CA . THR A 1 71 ? 15.649 -6.827 -14.989 1.00 97.38 71 THR A CA 1
ATOM 575 C C . THR A 1 71 ? 16.117 -5.756 -15.974 1.00 97.38 71 THR A C 1
ATOM 577 O O . THR A 1 71 ? 17.317 -5.681 -16.238 1.00 97.38 71 THR A O 1
ATOM 580 N N . ASN A 1 72 ? 15.221 -4.900 -16.473 1.00 97.75 72 ASN A N 1
ATOM 581 C CA . ASN A 1 72 ? 15.548 -3.853 -17.438 1.00 97.75 72 ASN A CA 1
ATOM 582 C C . ASN A 1 72 ? 15.573 -2.455 -16.783 1.00 97.75 72 ASN A C 1
ATOM 584 O O . ASN A 1 72 ? 14.508 -1.908 -16.490 1.00 97.75 72 ASN A O 1
ATOM 588 N N . PRO A 1 73 ? 16.759 -1.856 -16.556 1.00 97.06 73 PRO A N 1
ATOM 589 C CA . PRO A 1 73 ? 16.878 -0.563 -15.883 1.00 97.06 73 PRO A CA 1
ATOM 590 C C . PRO A 1 73 ? 16.451 0.638 -16.741 1.00 97.06 73 PRO A C 1
ATOM 592 O O . PRO A 1 73 ? 16.237 1.716 -16.189 1.00 97.06 73 PRO A O 1
ATOM 595 N N . ASP A 1 74 ? 16.330 0.468 -18.062 1.00 98.12 74 ASP A N 1
ATOM 596 C CA . ASP A 1 74 ? 15.943 1.539 -18.988 1.00 98.12 74 ASP A CA 1
ATOM 597 C C . ASP A 1 74 ? 14.413 1.711 -19.075 1.00 98.12 74 ASP A C 1
ATOM 599 O O . ASP A 1 74 ? 13.926 2.737 -19.554 1.00 98.12 74 ASP A O 1
ATOM 603 N N . ASP A 1 75 ? 13.650 0.728 -18.586 1.00 98.06 75 ASP A N 1
ATOM 604 C CA . ASP A 1 75 ? 12.193 0.778 -18.446 1.00 98.06 75 ASP A CA 1
ATOM 605 C C . ASP A 1 75 ? 11.814 0.960 -16.969 1.00 98.06 75 ASP A C 1
ATOM 607 O O . ASP A 1 75 ? 11.883 0.024 -16.171 1.00 98.06 75 ASP A O 1
ATOM 611 N N . ILE A 1 76 ? 11.416 2.180 -16.599 1.00 98.12 76 ILE A N 1
ATOM 612 C CA . ILE A 1 76 ? 11.044 2.543 -15.227 1.00 98.12 76 ILE A CA 1
ATOM 613 C C . ILE A 1 76 ? 9.521 2.655 -15.117 1.00 98.12 76 ILE A C 1
ATOM 615 O O . ILE A 1 76 ? 8.908 3.568 -15.670 1.00 98.12 76 ILE A O 1
ATOM 619 N N . GLY A 1 77 ? 8.910 1.774 -14.322 1.00 97.56 77 GLY A N 1
ATOM 620 C CA . GLY A 1 77 ? 7.453 1.702 -14.150 1.00 97.56 77 GLY A CA 1
ATOM 621 C C . GLY A 1 77 ? 6.868 2.630 -13.082 1.00 97.56 77 GLY A C 1
ATOM 622 O O . GLY A 1 77 ? 5.654 2.661 -12.898 1.00 97.56 77 GLY A O 1
ATOM 623 N N . LEU A 1 78 ? 7.696 3.403 -12.375 1.00 97.00 78 LEU A N 1
ATOM 624 C CA . LEU A 1 78 ? 7.277 4.187 -11.203 1.00 97.00 78 LEU A CA 1
ATOM 625 C C . LEU A 1 78 ? 6.385 5.403 -11.516 1.00 97.00 78 LEU A C 1
ATOM 627 O O . LEU A 1 78 ? 5.859 6.011 -10.587 1.00 97.00 78 LEU A O 1
ATOM 631 N N . ASN A 1 79 ? 6.196 5.769 -12.790 1.00 97.19 79 ASN A N 1
ATOM 632 C CA . ASN A 1 79 ? 5.241 6.812 -13.200 1.00 97.19 79 ASN A CA 1
ATOM 633 C C . ASN A 1 79 ? 4.120 6.307 -14.118 1.00 97.19 79 ASN A C 1
ATOM 635 O O . ASN A 1 79 ? 3.339 7.112 -14.626 1.00 97.19 79 ASN A O 1
ATOM 639 N N . ASN A 1 80 ? 4.041 4.995 -14.351 1.00 97.44 80 ASN A N 1
ATOM 640 C CA . ASN A 1 80 ? 3.029 4.446 -15.239 1.00 97.44 80 ASN A CA 1
ATOM 641 C C . ASN A 1 80 ? 1.610 4.667 -14.666 1.00 97.44 80 ASN A C 1
ATOM 643 O O . ASN A 1 80 ? 1.435 5.084 -13.518 1.00 97.44 80 ASN A O 1
ATOM 647 N N . ALA A 1 81 ? 0.578 4.384 -15.465 1.00 97.94 81 ALA A N 1
ATOM 648 C CA . ALA A 1 81 ? -0.807 4.609 -15.050 1.00 97.94 81 ALA A CA 1
ATOM 649 C C . ALA A 1 81 ? -1.156 3.905 -13.722 1.00 97.94 81 ALA A C 1
ATOM 651 O O . ALA A 1 81 ? -1.790 4.515 -12.866 1.00 97.94 81 ALA A O 1
ATOM 652 N N . GLY A 1 82 ? -0.680 2.673 -13.521 1.00 97.38 82 GLY A N 1
ATOM 653 C CA . GLY A 1 82 ? -0.886 1.913 -12.289 1.00 97.38 82 GLY A CA 1
ATOM 654 C C . GLY A 1 82 ? -0.180 2.515 -11.074 1.00 97.38 82 GLY A C 1
ATOM 655 O O . GLY A 1 82 ? -0.773 2.662 -10.009 1.00 97.38 82 GLY A O 1
ATOM 656 N N . ALA A 1 83 ? 1.068 2.952 -11.241 1.00 97.50 83 ALA A N 1
ATOM 657 C CA . ALA A 1 83 ? 1.818 3.632 -10.192 1.00 97.50 83 ALA A CA 1
ATOM 658 C C . ALA A 1 83 ? 1.159 4.960 -9.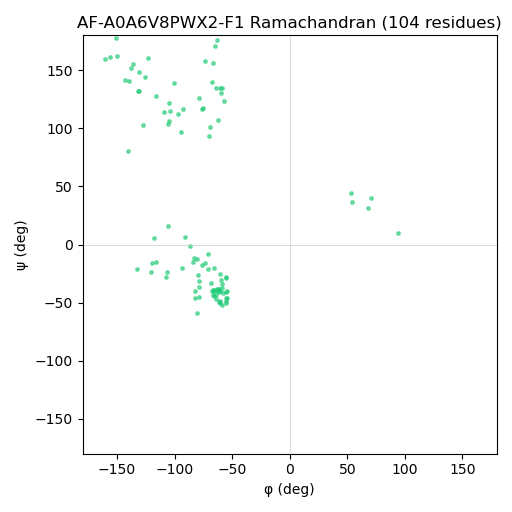785 1.00 97.50 83 ALA A C 1
ATOM 660 O O . ALA A 1 83 ? 1.083 5.271 -8.596 1.00 97.50 83 ALA A O 1
ATOM 661 N N . ILE A 1 84 ? 0.633 5.720 -10.753 1.00 97.50 84 ILE A N 1
ATOM 662 C CA . ILE A 1 84 ? -0.126 6.951 -10.492 1.00 97.50 84 ILE A CA 1
ATOM 663 C C . ILE A 1 84 ? -1.416 6.644 -9.723 1.00 97.50 84 ILE A C 1
ATOM 665 O O . ILE A 1 84 ? -1.737 7.367 -8.782 1.00 97.50 84 ILE A O 1
ATOM 669 N N . GLU A 1 85 ? -2.153 5.597 -10.098 1.00 96.31 85 GLU A N 1
ATOM 670 C CA . GLU A 1 85 ? -3.369 5.160 -9.394 1.00 96.31 85 GLU A CA 1
ATOM 671 C C . GLU A 1 85 ? -3.067 4.783 -7.937 1.00 96.31 85 GLU A C 1
ATOM 673 O O . GLU A 1 85 ? -3.685 5.333 -7.027 1.00 96.31 85 GLU A O 1
ATOM 678 N N . GLY A 1 86 ? -2.054 3.944 -7.691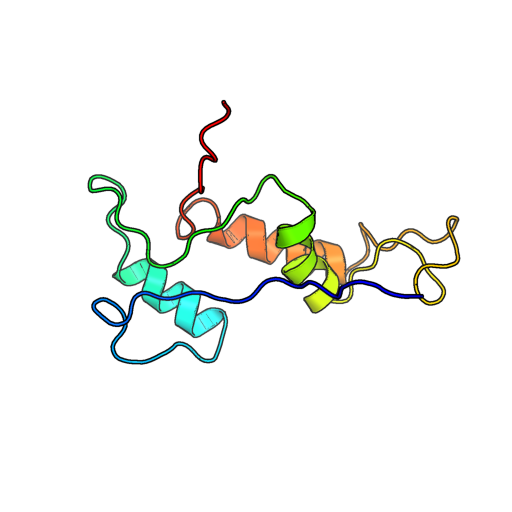 1.00 94.38 86 GLY A N 1
ATOM 679 C CA . GLY A 1 86 ? -1.649 3.569 -6.331 1.00 94.38 86 GLY A CA 1
ATOM 680 C C . GLY A 1 86 ? -1.180 4.767 -5.494 1.00 94.38 86 GLY A C 1
ATOM 681 O O . GLY A 1 86 ? -1.514 4.881 -4.314 1.00 94.38 86 GLY A O 1
ATOM 682 N N . ALA A 1 87 ? -0.462 5.715 -6.105 1.00 93.44 87 ALA A N 1
ATOM 683 C CA . ALA A 1 87 ? -0.057 6.949 -5.433 1.00 93.44 87 ALA A CA 1
ATOM 684 C C . ALA A 1 87 ? -1.253 7.859 -5.099 1.00 93.44 87 ALA A C 1
ATOM 686 O O . ALA A 1 87 ? -1.288 8.448 -4.019 1.00 93.44 87 ALA A O 1
ATOM 687 N N . LYS A 1 88 ? -2.249 7.961 -5.989 1.00 93.50 88 LYS A N 1
ATOM 688 C CA . LYS A 1 88 ? -3.497 8.699 -5.725 1.00 93.50 88 LYS A CA 1
ATOM 689 C C . LYS A 1 88 ? -4.322 8.044 -4.628 1.00 93.50 88 LYS A C 1
ATOM 691 O O . LYS A 1 88 ? -4.861 8.764 -3.793 1.00 93.50 88 LYS A O 1
ATOM 696 N N . PHE A 1 89 ? -4.395 6.713 -4.613 1.00 91.12 89 PHE A N 1
ATOM 697 C CA . PHE A 1 89 ? -5.039 5.968 -3.537 1.00 91.12 89 PHE A CA 1
ATOM 698 C C . PHE A 1 89 ? -4.417 6.354 -2.192 1.00 91.12 89 PHE A C 1
ATOM 700 O O . PHE A 1 89 ? -5.123 6.785 -1.288 1.00 91.12 89 PHE A O 1
ATOM 707 N N . LEU A 1 90 ? -3.089 6.323 -2.075 1.00 88.50 90 LEU A N 1
ATOM 708 C CA . LEU A 1 90 ? -2.418 6.757 -0.850 1.00 88.50 90 LEU A CA 1
ATOM 709 C C . LEU A 1 90 ? -2.681 8.236 -0.534 1.00 88.50 90 LEU A C 1
ATOM 711 O O . 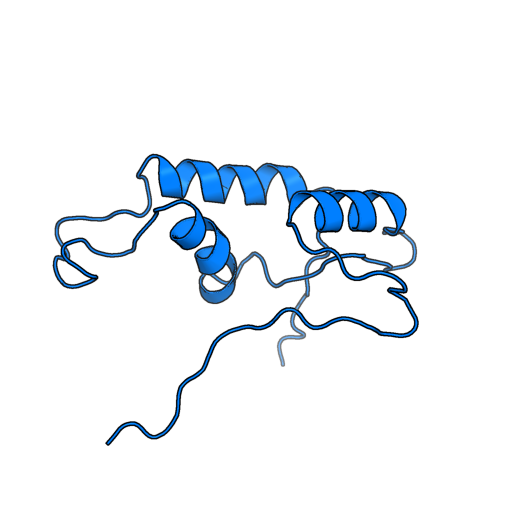LEU A 1 90 ? -3.091 8.562 0.574 1.00 88.50 90 LEU A O 1
ATOM 715 N N . GLN A 1 91 ? -2.511 9.138 -1.500 1.00 86.50 91 GLN A N 1
ATOM 716 C CA . GLN A 1 91 ? -2.726 10.573 -1.292 1.00 86.50 91 GLN A CA 1
ATOM 717 C C . GLN A 1 91 ? -4.152 10.909 -0.822 1.00 86.50 91 GLN A C 1
ATOM 719 O O . GLN A 1 91 ? -4.318 11.818 -0.011 1.00 86.50 91 GLN A O 1
ATOM 724 N N . GLY A 1 92 ? -5.169 10.207 -1.327 1.00 83.94 92 GLY A N 1
ATOM 725 C CA . GLY A 1 92 ? -6.568 10.445 -0.969 1.00 83.94 92 GLY A CA 1
ATOM 726 C C . GLY A 1 92 ? -6.905 10.077 0.478 1.00 83.94 92 GLY A C 1
ATOM 727 O O . GLY A 1 92 ? -7.722 10.758 1.097 1.00 83.94 92 GLY A O 1
ATOM 728 N N . HIS A 1 93 ? -6.249 9.050 1.027 1.00 75.50 93 HIS A N 1
ATOM 729 C CA . HIS A 1 93 ? -6.608 8.464 2.324 1.00 75.50 93 HIS A CA 1
ATOM 730 C C . HIS A 1 93 ? -5.601 8.795 3.444 1.00 75.50 93 HIS A C 1
ATOM 732 O O . HIS A 1 93 ? -5.9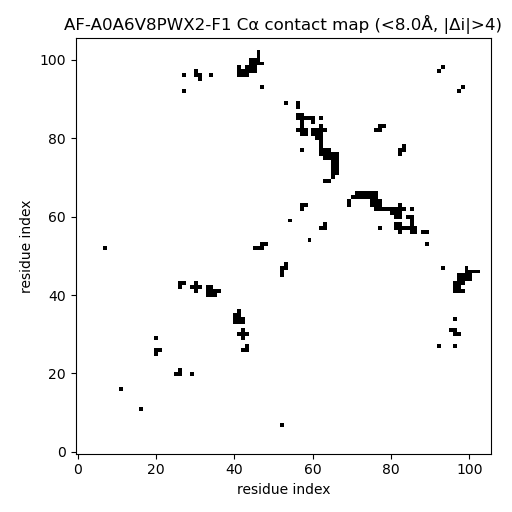95 8.927 4.605 1.00 75.50 93 HIS A O 1
ATOM 738 N N . LEU A 1 94 ? -4.318 9.022 3.120 1.00 69.81 94 LEU A N 1
ATOM 739 C CA . LEU A 1 94 ? -3.265 9.346 4.096 1.00 69.81 94 LEU A CA 1
ATOM 740 C C . LEU A 1 94 ? -3.586 10.555 4.999 1.00 69.81 94 LEU A C 1
ATOM 742 O O . LEU A 1 94 ? -3.429 10.427 6.208 1.00 69.81 94 LEU A O 1
ATOM 746 N N . PRO A 1 95 ? -4.072 11.706 4.493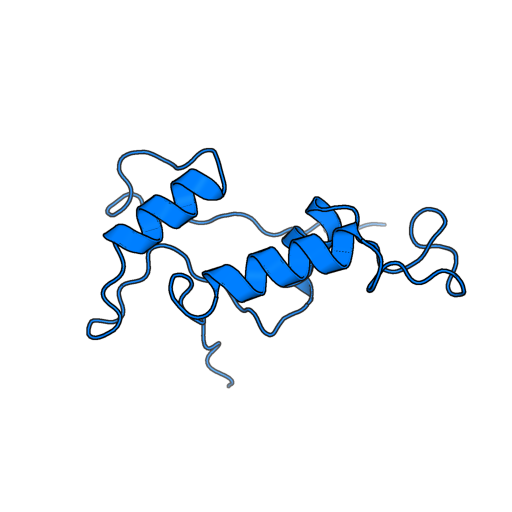 1.00 61.69 95 PRO A N 1
ATOM 747 C CA . PRO A 1 95 ? -4.252 12.897 5.329 1.00 61.69 95 PRO A CA 1
ATOM 748 C C . PRO A 1 95 ? -5.396 12.797 6.346 1.00 61.69 95 PRO A C 1
ATOM 750 O O . PRO A 1 95 ? -5.424 13.569 7.300 1.00 61.69 95 PRO A O 1
ATOM 753 N N . ASN A 1 96 ? -6.359 11.896 6.120 1.00 56.72 96 ASN A N 1
ATOM 754 C CA . ASN A 1 96 ? -7.635 11.900 6.840 1.00 56.72 96 ASN A CA 1
ATOM 755 C C . ASN A 1 96 ? -7.905 10.607 7.622 1.00 56.72 96 ASN A C 1
ATOM 757 O O . ASN A 1 96 ? -8.696 10.628 8.564 1.00 56.72 96 ASN A O 1
ATOM 761 N N . GLN A 1 97 ? -7.299 9.481 7.232 1.00 59.53 97 GLN A N 1
ATOM 762 C CA . GLN A 1 97 ? -7.710 8.157 7.718 1.00 59.53 97 GLN A CA 1
ATOM 763 C C . GLN A 1 97 ? -6.562 7.268 8.194 1.00 59.53 97 GLN A C 1
ATOM 765 O O . GLN A 1 97 ? -6.800 6.356 8.986 1.00 59.53 97 GLN A O 1
ATOM 770 N N . ILE A 1 98 ? -5.331 7.545 7.765 1.00 62.97 98 ILE A N 1
ATOM 771 C CA . ILE A 1 98 ? -4.161 6.726 8.081 1.00 62.97 98 ILE A CA 1
ATOM 772 C C . ILE A 1 98 ? -3.282 7.502 9.058 1.00 62.97 98 ILE A C 1
ATOM 774 O O . ILE A 1 98 ? -2.727 8.541 8.709 1.00 62.97 98 ILE A O 1
ATOM 778 N N . GLY A 1 99 ? -3.150 7.012 10.290 1.00 59.84 99 GLY A N 1
ATOM 779 C CA . GLY A 1 99 ? -2.201 7.596 11.236 1.00 59.84 99 GLY A CA 1
ATOM 780 C C . GLY A 1 99 ? -0.762 7.345 10.782 1.00 59.84 99 GLY A C 1
ATOM 781 O O . GLY A 1 99 ? -0.433 6.250 10.318 1.00 59.84 99 GLY A O 1
ATOM 782 N N . GLU A 1 100 ? 0.112 8.339 10.928 1.00 61.38 100 GLU A N 1
ATOM 783 C CA . GLU A 1 100 ? 1.543 8.145 10.696 1.00 61.38 100 GLU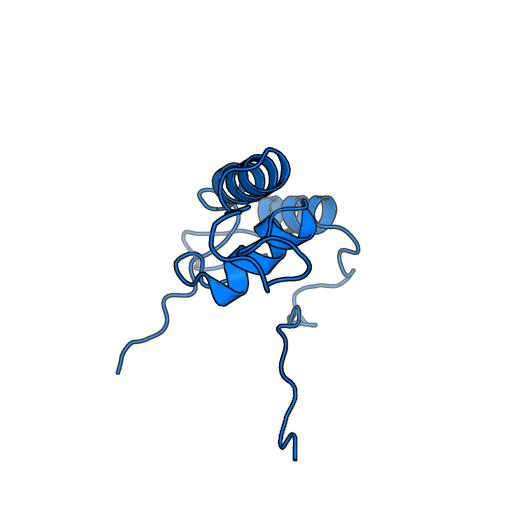 A CA 1
ATOM 784 C C . GLU A 1 100 ? 2.149 7.386 11.877 1.00 61.38 100 GLU A C 1
ATOM 786 O O . GLU A 1 100 ? 2.171 7.872 13.012 1.00 61.38 100 GLU A O 1
ATOM 791 N N . ALA A 1 101 ? 2.675 6.189 11.621 1.00 54.84 101 ALA A N 1
ATOM 792 C CA . ALA A 1 101 ? 3.572 5.552 12.570 1.00 54.84 101 ALA A CA 1
ATOM 793 C C . ALA A 1 101 ? 4.891 6.336 12.566 1.00 54.84 101 ALA A C 1
ATOM 795 O O . ALA A 1 101 ? 5.769 6.090 11.740 1.00 54.84 101 ALA A O 1
ATOM 796 N N . ILE A 1 102 ? 5.030 7.307 13.471 1.00 49.34 102 ILE A N 1
ATOM 797 C CA . ILE A 1 102 ? 6.325 7.942 13.707 1.00 49.34 102 ILE A CA 1
ATOM 798 C C . ILE A 1 102 ? 7.191 6.878 14.377 1.00 49.34 102 ILE A C 1
ATOM 800 O O . ILE A 1 102 ? 7.024 6.589 15.564 1.00 49.34 102 ILE A O 1
ATOM 804 N N . ALA A 1 103 ? 8.082 6.245 13.616 1.00 40.44 103 ALA A N 1
ATOM 805 C CA . ALA A 1 103 ? 9.099 5.397 14.210 1.00 40.44 103 ALA A CA 1
ATOM 806 C C . ALA A 1 103 ? 9.891 6.264 15.206 1.00 40.44 103 ALA A C 1
ATOM 808 O O . ALA A 1 103 ? 10.405 7.315 14.803 1.00 40.44 103 ALA A O 1
ATOM 809 N N . PRO A 1 104 ? 9.986 5.895 16.498 1.00 35.25 104 PRO A N 1
ATOM 810 C CA . PRO A 1 104 ? 10.926 6.563 17.376 1.00 35.25 104 PRO A CA 1
ATOM 811 C C . PRO A 1 104 ? 12.320 6.288 16.811 1.00 35.25 104 PRO A C 1
ATOM 813 O O . PRO A 1 104 ? 12.813 5.162 16.862 1.00 35.25 104 PRO A O 1
ATOM 816 N N . TYR A 1 105 ? 12.931 7.308 16.210 1.00 30.31 105 TYR A N 1
ATOM 817 C CA . TYR A 1 105 ? 14.354 7.265 15.907 1.00 30.31 105 TYR A CA 1
ATOM 818 C C . TYR A 1 105 ? 15.117 7.116 17.238 1.00 30.31 105 TYR A C 1
ATOM 820 O O . TYR A 1 105 ? 14.756 7.800 18.202 1.00 30.31 105 TYR A O 1
ATOM 828 N N . PRO A 1 106 ? 16.122 6.226 17.327 1.00 45.81 106 PRO A N 1
ATOM 829 C CA . PRO A 1 106 ? 17.032 6.182 18.470 1.00 45.81 106 PRO A CA 1
ATOM 830 C C . PRO A 1 106 ? 17.897 7.445 18.576 1.00 45.81 106 PRO A C 1
ATOM 832 O O . PRO A 1 106 ? 18.184 8.069 17.526 1.00 45.81 106 PRO A O 1
#

Radius of gyration: 16.18 Å; Cα contacts (8 Å, |Δi|>4): 122; chains: 1; bounding box: 37×34×40 Å

Secondary structure (DSSP, 8-state):
-------------TTT-SS---SHHHHHHHHHHH-BGGGTB-SEEE-TT-HHHHHHHHHHTT--SEHHHHTEEEEEGGGSHHHHHHHHHHHHHHHHHEEE------

Mean predicted aligned error: 5.43 Å

pLDDT: mean 87.28, std 14.07, range [30.31, 98.12]

Foldseek 3Di:
DDPDDDADDDDDDCVQPVDDDPDPVSLLVQLLVQDDVVVPTASAEDACVDVRVLVCLLVVQPADQAPPVNPHNVHGRCPPPSNVRSVVVCVVRVVRHYDHPPDPDD

InterPro domains:
  IPR006059 Bacterial-type extracellular solute-binding protein [PF01547] (2-90)